Protein AF-A0AAW1P7G7-F1 (afdb_monomer_lite)

pLDDT: mean 79.2, std 13.95, range [40.41, 97.81]

Radius of gyration: 33.8 Å; chains: 1; bounding box: 56×28×89 Å

Secondary structure (DSSP, 8-state):
--HHHHHHHHHHHHSPPHHHHHHHHHHHHHHHHHHHHHHHHHHHS--S-TTGGGSHHHHHHHHHHH-HHHHT-TTPPPTTTT-

InterPro domains:
  IPR035204 NADH-ubiquinone oxidoreductase 11kDa subunit [PF17250] (2-81)
  IPR035204 NADH-ubiquinone oxidoreductase 11kDa subunit [PTHR37709] (2-81)

Sequence (83 aa):
MWIHDFVRDLIIDNMEDPKVRDKRTHEHIEKVYKAAQKAKFEWSQPTKPWGFWQSDFANSSLIIEQDPAFKRLAGRTLPLDGR

Structure (mmCIF, N/CA/C/O backbone):
data_AF-A0AAW1P7G7-F1
#
_entry.id   AF-A0AAW1P7G7-F1
#
loop_
_atom_site.group_PDB
_atom_site.id
_atom_site.type_symbol
_atom_site.label_atom_id
_atom_site.label_alt_id
_atom_site.label_comp_id
_atom_site.label_asym_id
_atom_site.label_entity_id
_atom_site.label_seq_id
_atom_site.pdbx_PDB_ins_code
_atom_site.Cartn_x
_atom_site.Cartn_y
_atom_site.Cartn_z
_atom_site.occupancy
_atom_site.B_iso_or_equiv
_atom_site.auth_seq_id
_atom_site.auth_comp_id
_atom_site.auth_asym_id
_atom_site.auth_atom_id
_atom_site.pdbx_PDB_model_num
ATOM 1 N N . MET A 1 1 ? 31.361 9.114 -43.776 1.00 59.41 1 MET A N 1
ATOM 2 C CA . MET A 1 1 ? 30.222 9.335 -42.864 1.00 59.41 1 MET A CA 1
ATOM 3 C C . MET A 1 1 ? 29.434 8.029 -42.801 1.00 59.41 1 MET A C 1
ATOM 5 O O . MET A 1 1 ? 28.504 7.857 -43.557 1.00 59.41 1 MET A O 1
ATOM 9 N N . TRP A 1 2 ? 29.928 7.048 -42.039 1.00 79.88 2 TRP A N 1
ATOM 10 C CA . TRP A 1 2 ? 29.359 5.683 -41.959 1.00 79.88 2 TRP A CA 1
ATOM 11 C C . TRP A 1 2 ? 29.278 5.239 -40.497 1.00 79.88 2 TRP A C 1
ATOM 13 O O . TRP A 1 2 ? 28.260 4.743 -40.041 1.00 79.88 2 TRP A O 1
ATOM 23 N N . ILE A 1 3 ? 30.321 5.566 -39.728 1.00 89.19 3 ILE A N 1
ATOM 24 C CA . ILE A 1 3 ? 30.374 5.350 -38.277 1.00 89.19 3 ILE A CA 1
ATOM 25 C C . ILE A 1 3 ? 29.221 6.065 -37.549 1.00 89.19 3 ILE A C 1
ATOM 27 O O . ILE A 1 3 ? 28.630 5.489 -36.648 1.00 89.19 3 ILE A O 1
ATOM 31 N N . HIS A 1 4 ? 28.875 7.297 -37.942 1.00 92.62 4 HIS A N 1
ATOM 32 C CA . HIS A 1 4 ? 27.778 8.051 -37.318 1.00 92.62 4 HIS A CA 1
ATOM 33 C C . HIS A 1 4 ? 26.417 7.363 -37.500 1.00 92.62 4 HIS A C 1
ATOM 35 O O . HIS A 1 4 ? 25.665 7.233 -36.537 1.00 92.62 4 HIS A O 1
ATOM 41 N N . ASP A 1 5 ? 26.120 6.908 -38.716 1.00 90.81 5 ASP A N 1
ATOM 42 C CA . ASP A 1 5 ? 24.826 6.301 -39.033 1.00 90.81 5 ASP A CA 1
ATOM 43 C C . ASP A 1 5 ? 24.728 4.898 -38.420 1.00 90.81 5 ASP A C 1
ATOM 45 O O . ASP A 1 5 ? 23.730 4.570 -37.791 1.00 90.81 5 ASP A O 1
ATOM 49 N N . PHE A 1 6 ? 25.827 4.135 -38.439 1.00 93.44 6 PHE A N 1
ATOM 50 C CA . PHE A 1 6 ? 25.922 2.848 -37.750 1.00 93.44 6 PHE A CA 1
ATOM 51 C C . PHE A 1 6 ? 25.680 2.960 -36.236 1.00 93.44 6 PHE A C 1
ATOM 53 O O . PHE A 1 6 ? 24.936 2.169 -35.661 1.00 93.44 6 PHE A O 1
ATOM 60 N N . VAL A 1 7 ? 26.291 3.949 -35.575 1.00 92.56 7 VAL A N 1
ATOM 61 C CA . VAL A 1 7 ? 26.100 4.161 -34.131 1.00 92.56 7 VAL A CA 1
ATOM 62 C C . VAL A 1 7 ? 24.669 4.607 -33.826 1.00 92.56 7 VAL A C 1
ATOM 64 O O . VAL A 1 7 ? 24.106 4.175 -32.825 1.00 92.56 7 VAL A O 1
ATOM 67 N N . ARG A 1 8 ? 24.059 5.435 -34.683 1.00 87.88 8 ARG A N 1
ATOM 68 C CA . ARG A 1 8 ? 22.657 5.847 -34.541 1.00 87.88 8 ARG A CA 1
ATOM 69 C C . ARG A 1 8 ? 21.713 4.649 -34.596 1.00 87.88 8 ARG A C 1
ATOM 71 O O . ARG A 1 8 ? 20.885 4.514 -33.700 1.00 87.88 8 ARG A O 1
ATOM 78 N N . ASP A 1 9 ? 21.849 3.801 -35.607 1.00 90.12 9 ASP A N 1
ATOM 79 C CA . ASP A 1 9 ? 20.953 2.659 -35.804 1.00 90.12 9 ASP A CA 1
ATOM 80 C C . ASP A 1 9 ? 21.119 1.636 -34.674 1.00 90.12 9 ASP A C 1
ATOM 82 O O . ASP A 1 9 ? 20.135 1.181 -34.098 1.00 90.12 9 ASP A O 1
ATOM 86 N N . LEU A 1 10 ? 22.360 1.392 -34.238 1.00 90.25 10 LEU A N 1
ATOM 87 C CA . LEU A 1 10 ? 22.643 0.527 -33.093 1.00 90.25 10 LEU A CA 1
ATOM 88 C C . LEU A 1 10 ? 22.021 1.050 -31.790 1.00 90.25 10 LEU A C 1
ATOM 90 O O . LEU A 1 10 ? 21.564 0.261 -30.966 1.00 90.25 10 LEU A O 1
ATOM 94 N N . ILE A 1 11 ? 22.002 2.367 -31.577 1.00 84.94 11 ILE A N 1
ATOM 95 C CA . ILE A 1 11 ? 21.329 2.958 -30.416 1.00 84.94 11 ILE A CA 1
ATOM 96 C C . ILE A 1 11 ? 19.814 2.776 -30.539 1.00 84.94 11 ILE A C 1
ATOM 98 O O . ILE A 1 11 ? 19.197 2.351 -29.568 1.00 84.94 11 ILE A O 1
ATOM 102 N N . ILE A 1 12 ? 19.224 3.060 -31.704 1.00 83.25 12 ILE A N 1
ATOM 103 C CA . ILE A 1 12 ? 17.774 2.946 -31.932 1.00 83.25 12 ILE A CA 1
ATOM 104 C C . ILE A 1 12 ? 17.294 1.507 -31.707 1.00 83.25 12 ILE A C 1
ATOM 106 O O . ILE A 1 12 ? 16.306 1.311 -31.005 1.00 83.25 12 ILE A O 1
ATOM 110 N N . ASP A 1 13 ? 18.026 0.515 -32.215 1.00 83.06 13 ASP A N 1
ATOM 111 C CA . ASP A 1 13 ? 17.680 -0.904 -32.065 1.00 83.06 13 ASP A CA 1
ATOM 112 C C . ASP A 1 13 ? 17.796 -1.401 -30.617 1.00 83.06 13 ASP A C 1
ATOM 114 O O . ASP A 1 13 ? 17.096 -2.328 -30.210 1.00 83.06 13 ASP A O 1
ATOM 118 N N . ASN A 1 14 ? 18.670 -0.782 -29.818 1.00 81.88 14 ASN A N 1
ATOM 119 C CA . ASN A 1 14 ? 18.830 -1.105 -28.400 1.00 81.88 14 ASN A CA 1
ATOM 120 C C . ASN A 1 14 ? 17.888 -0.309 -27.478 1.00 81.88 14 ASN A C 1
ATOM 122 O O . ASN A 1 14 ? 17.860 -0.573 -26.272 1.00 81.88 14 ASN A O 1
ATOM 126 N N . MET A 1 15 ? 17.128 0.664 -27.991 1.00 84.81 15 MET A N 1
ATOM 127 C CA . MET A 1 15 ? 16.141 1.388 -27.189 1.00 84.81 15 MET A CA 1
ATOM 128 C C . MET A 1 15 ? 14.845 0.581 -27.067 1.00 84.81 15 MET A C 1
ATOM 130 O O . MET A 1 15 ? 14.337 0.020 -28.034 1.00 84.81 15 MET A O 1
ATOM 134 N N . GLU A 1 16 ? 14.278 0.543 -25.859 1.00 80.06 16 GLU A N 1
ATOM 135 C CA . GLU A 1 16 ? 12.944 -0.022 -25.634 1.00 80.06 16 GLU A CA 1
ATOM 136 C C . GLU A 1 16 ? 11.906 0.743 -26.475 1.00 80.06 16 GLU A C 1
ATOM 138 O O . GLU A 1 16 ? 11.958 1.975 -26.549 1.00 80.06 16 GLU A O 1
ATOM 143 N N . ASP A 1 17 ? 10.954 0.026 -27.088 1.00 88.38 17 ASP A N 1
ATOM 144 C CA . ASP A 1 17 ? 9.869 0.645 -27.859 1.00 88.38 17 ASP A CA 1
ATOM 145 C C . ASP A 1 17 ? 9.152 1.694 -26.981 1.00 88.38 17 ASP A C 1
ATOM 147 O O . ASP A 1 17 ? 8.619 1.344 -25.916 1.00 88.38 17 ASP A O 1
ATOM 151 N N . PRO A 1 18 ? 9.101 2.976 -27.403 1.00 86.31 18 PRO A N 1
ATOM 152 C CA . PRO A 1 18 ? 8.470 4.047 -26.638 1.00 86.31 18 PRO A CA 1
ATOM 153 C C . PRO A 1 18 ? 7.051 3.707 -26.177 1.00 86.31 18 PRO A C 1
ATOM 155 O O . PRO A 1 18 ? 6.655 4.060 -25.066 1.00 86.31 18 PRO A O 1
ATOM 158 N N . LYS A 1 19 ? 6.295 2.960 -26.992 1.00 90.69 19 LYS A N 1
ATOM 159 C CA . LYS A 1 19 ? 4.919 2.569 -26.662 1.00 90.69 19 LYS A CA 1
ATOM 160 C C . LYS A 1 19 ? 4.862 1.593 -25.493 1.00 90.69 19 LYS A C 1
ATOM 162 O O . LYS A 1 19 ? 3.955 1.683 -24.666 1.00 90.69 19 LYS A O 1
ATOM 167 N N . VAL A 1 20 ? 5.817 0.668 -25.414 1.00 91.81 20 VAL A N 1
ATOM 168 C CA . VAL A 1 20 ? 5.902 -0.322 -24.331 1.00 91.81 20 VAL A CA 1
ATOM 169 C C . VAL A 1 20 ? 6.272 0.369 -23.023 1.00 91.81 20 VAL A C 1
ATOM 171 O O . VAL A 1 20 ? 5.617 0.147 -22.001 1.00 91.81 20 VAL A O 1
ATOM 174 N N . ARG A 1 21 ? 7.247 1.281 -23.069 1.00 88.81 21 ARG A N 1
ATOM 175 C CA . ARG A 1 21 ? 7.675 2.070 -21.909 1.00 88.81 21 ARG A CA 1
ATOM 176 C C . ARG A 1 21 ? 6.543 2.939 -21.352 1.00 88.81 21 ARG A C 1
ATOM 178 O O . ARG A 1 21 ? 6.301 2.958 -20.140 1.00 88.81 21 ARG A O 1
ATOM 185 N N . ASP A 1 22 ? 5.833 3.644 -22.227 1.00 94.19 22 ASP A N 1
ATOM 186 C CA . ASP A 1 22 ? 4.744 4.533 -21.823 1.00 94.19 22 ASP A CA 1
ATOM 187 C C . ASP A 1 22 ? 3.556 3.724 -21.276 1.00 94.19 22 ASP A C 1
ATOM 189 O O . ASP A 1 22 ? 2.994 4.071 -20.234 1.00 94.19 22 ASP A O 1
ATOM 193 N N . LYS A 1 23 ? 3.239 2.573 -21.890 1.00 95.88 23 LYS A N 1
ATOM 194 C CA . LYS A 1 23 ? 2.235 1.633 -21.373 1.00 95.88 23 LYS A CA 1
ATOM 195 C C . LYS A 1 23 ? 2.593 1.131 -19.972 1.00 95.88 23 LYS A C 1
ATOM 197 O O . LYS A 1 23 ? 1.753 1.196 -19.079 1.00 95.88 23 LYS A O 1
ATOM 202 N N . ARG A 1 24 ? 3.840 0.707 -19.745 1.00 94.56 24 ARG A N 1
ATOM 203 C CA . ARG A 1 24 ? 4.324 0.256 -18.427 1.00 94.56 24 ARG A CA 1
ATOM 204 C C . ARG A 1 24 ? 4.195 1.348 -17.363 1.00 94.56 24 ARG A C 1
ATOM 206 O O . ARG A 1 24 ? 3.850 1.068 -16.214 1.00 94.56 24 ARG A O 1
ATOM 213 N N . THR A 1 25 ? 4.461 2.594 -17.745 1.00 94.75 25 THR A N 1
ATOM 214 C CA . THR A 1 25 ? 4.354 3.752 -16.850 1.00 94.75 25 THR A CA 1
ATOM 215 C C . THR A 1 25 ? 2.896 4.035 -16.494 1.00 94.75 25 THR A C 1
ATOM 217 O O . THR A 1 25 ? 2.575 4.199 -15.317 1.00 94.75 25 THR A O 1
ATOM 220 N N . HIS A 1 26 ? 1.995 4.012 -17.479 1.00 96.81 26 HIS A N 1
ATOM 221 C CA . HIS A 1 26 ? 0.559 4.141 -17.235 1.00 96.81 26 HIS A CA 1
ATOM 222 C C . HIS A 1 26 ? 0.022 3.019 -16.342 1.00 96.81 26 HIS A C 1
ATOM 224 O O . HIS A 1 26 ? -0.648 3.307 -15.354 1.00 96.81 26 HIS A O 1
ATOM 230 N N . GLU A 1 27 ? 0.375 1.760 -16.610 1.00 97.31 27 GLU A N 1
ATOM 231 C CA . GLU A 1 27 ? -0.028 0.621 -15.775 1.00 97.31 27 GLU A CA 1
ATOM 232 C C . GLU A 1 27 ? 0.439 0.779 -14.321 1.00 97.31 27 GLU A C 1
ATOM 234 O O . GLU A 1 27 ? -0.301 0.477 -13.378 1.00 97.31 27 GLU A O 1
ATOM 239 N N . HIS A 1 28 ? 1.657 1.290 -14.116 1.00 96.56 28 HIS A N 1
ATOM 240 C CA . HIS A 1 28 ? 2.166 1.578 -12.781 1.00 96.56 28 HIS A CA 1
ATOM 241 C C . HIS A 1 28 ? 1.345 2.665 -12.073 1.00 96.56 28 HIS A C 1
ATOM 243 O O . HIS A 1 28 ? 0.917 2.466 -10.933 1.00 96.56 28 HIS A O 1
ATOM 249 N N . ILE A 1 29 ? 1.084 3.787 -12.750 1.00 97.81 29 ILE A N 1
ATOM 250 C CA . ILE A 1 29 ? 0.296 4.900 -12.203 1.00 97.81 29 ILE A CA 1
ATOM 251 C C . ILE A 1 29 ? -1.119 4.435 -11.852 1.00 97.81 29 ILE A C 1
ATOM 253 O O . ILE A 1 29 ? -1.599 4.702 -10.749 1.00 97.81 29 ILE A O 1
ATOM 257 N N . GLU A 1 30 ? -1.772 3.684 -12.740 1.00 97.31 30 GLU A N 1
ATOM 258 C CA . GLU A 1 30 ? -3.106 3.138 -12.488 1.00 97.31 30 GLU A CA 1
ATOM 259 C C . GLU A 1 30 ? -3.130 2.212 -11.269 1.00 97.31 30 GLU A C 1
ATOM 261 O O . GLU A 1 30 ? -4.063 2.265 -10.463 1.00 97.31 30 GLU A O 1
ATOM 266 N N . LYS A 1 31 ? -2.103 1.372 -11.100 1.00 97.56 31 LYS A N 1
ATOM 267 C CA . LYS A 1 31 ? -1.987 0.481 -9.941 1.00 97.56 31 LYS A CA 1
ATOM 268 C C . LYS A 1 31 ? -1.867 1.270 -8.637 1.00 97.56 31 LYS A C 1
ATOM 270 O O . LYS A 1 31 ? -2.557 0.948 -7.668 1.00 97.56 31 LYS A O 1
ATOM 275 N N . VAL A 1 32 ? -1.025 2.304 -8.613 1.00 97.31 32 VAL A N 1
ATOM 276 C CA . VAL A 1 32 ? -0.857 3.184 -7.444 1.00 97.31 32 VAL A CA 1
ATOM 277 C C . VAL A 1 32 ? -2.159 3.920 -7.135 1.00 97.31 32 VAL A C 1
ATOM 279 O O . VAL A 1 32 ? -2.592 3.960 -5.983 1.00 97.31 32 VAL A O 1
ATOM 282 N N . TYR A 1 33 ? -2.830 4.438 -8.163 1.00 97.50 33 TYR A N 1
ATOM 283 C CA . TYR A 1 33 ? -4.102 5.134 -8.016 1.00 97.50 33 TYR A CA 1
ATOM 284 C C . TYR A 1 33 ? -5.195 4.228 -7.428 1.00 97.50 33 TYR A C 1
ATOM 286 O O . TYR A 1 33 ? -5.854 4.611 -6.459 1.00 97.50 33 TYR A O 1
ATOM 294 N N . LYS A 1 34 ? -5.336 2.997 -7.937 1.00 96.56 34 LYS A N 1
ATOM 295 C CA . LYS A 1 34 ? -6.279 1.995 -7.407 1.00 96.56 34 LYS A CA 1
ATOM 296 C C . LYS A 1 34 ? -5.985 1.644 -5.945 1.00 96.56 34 LYS A C 1
ATOM 298 O O . LYS A 1 34 ? -6.909 1.562 -5.136 1.00 96.56 34 LYS A O 1
ATOM 303 N N . ALA A 1 35 ? -4.711 1.486 -5.581 1.00 94.44 35 ALA A N 1
ATOM 304 C CA . ALA A 1 35 ? -4.315 1.228 -4.196 1.00 94.44 35 ALA A CA 1
ATOM 305 C C . ALA A 1 35 ? -4.681 2.399 -3.266 1.00 94.44 35 ALA A C 1
ATOM 307 O O . ALA A 1 35 ? -5.241 2.189 -2.190 1.00 94.44 35 ALA A O 1
ATOM 308 N N . ALA A 1 36 ? -4.436 3.636 -3.707 1.00 96.06 36 ALA A N 1
ATOM 309 C CA . ALA A 1 36 ? -4.782 4.833 -2.948 1.00 96.06 36 ALA A CA 1
ATOM 310 C C . ALA A 1 36 ? -6.301 5.015 -2.795 1.00 96.06 36 ALA A C 1
ATOM 312 O O . ALA A 1 36 ? -6.761 5.426 -1.732 1.00 96.06 36 ALA A O 1
ATOM 313 N N . GLN A 1 37 ? -7.095 4.695 -3.823 1.00 96.75 37 GLN A N 1
ATOM 314 C CA . GLN A 1 37 ? -8.558 4.733 -3.731 1.00 96.75 37 GLN A CA 1
ATOM 315 C C . GLN A 1 37 ? -9.091 3.764 -2.673 1.00 96.75 37 GLN A C 1
ATOM 317 O O . GLN A 1 37 ? -9.943 4.154 -1.877 1.00 96.75 37 GLN A O 1
ATOM 322 N N . LYS A 1 38 ? -8.562 2.533 -2.620 1.00 93.75 38 LYS A N 1
ATOM 323 C CA . LYS A 1 38 ? -8.945 1.551 -1.596 1.00 93.7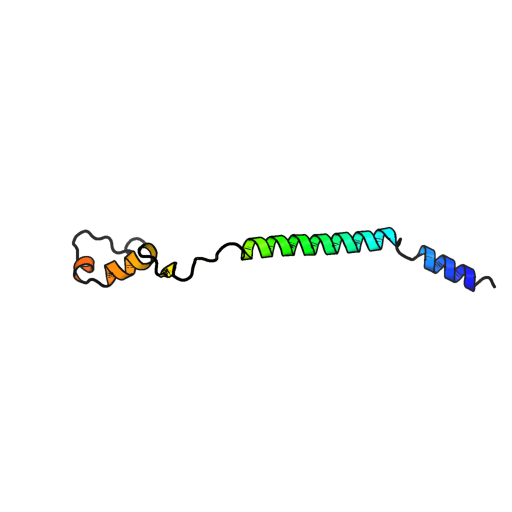5 38 LYS A CA 1
ATOM 324 C C . LYS A 1 38 ? -8.653 2.070 -0.184 1.00 93.75 38 LYS A C 1
ATOM 326 O O . LYS A 1 38 ? -9.541 2.052 0.661 1.00 93.75 38 LYS A O 1
ATOM 331 N N . ALA A 1 39 ? -7.452 2.601 0.041 1.00 92.56 39 ALA A N 1
ATOM 332 C CA . ALA A 1 39 ? -7.077 3.170 1.336 1.00 92.56 39 ALA A CA 1
ATOM 333 C C . ALA A 1 39 ? -7.969 4.362 1.724 1.00 92.56 39 ALA A C 1
ATOM 335 O O . ALA A 1 39 ? -8.439 4.445 2.853 1.00 92.56 39 ALA A O 1
ATOM 336 N N . LYS A 1 40 ? -8.272 5.259 0.776 1.00 94.81 40 LYS A N 1
ATOM 337 C CA . LYS A 1 40 ? -9.189 6.387 1.008 1.00 94.81 40 LYS A CA 1
ATOM 338 C C . LYS A 1 40 ? -10.602 5.925 1.355 1.00 94.81 40 LYS A C 1
ATOM 340 O O . LYS A 1 40 ? -11.229 6.527 2.219 1.00 94.81 40 LYS A O 1
ATOM 345 N N . PHE A 1 41 ? -11.097 4.872 0.705 1.00 91.81 41 PHE A N 1
ATOM 346 C CA . PHE A 1 41 ? -12.394 4.287 1.037 1.00 91.81 41 PHE A CA 1
ATOM 347 C C . PHE A 1 41 ? -12.403 3.727 2.465 1.00 91.81 41 PHE A C 1
ATOM 349 O O . PHE A 1 41 ? -13.312 4.031 3.234 1.00 91.81 41 PHE A O 1
ATOM 356 N N . GLU A 1 42 ? -11.371 2.978 2.850 1.00 87.69 42 GLU A N 1
ATOM 357 C CA . GLU A 1 42 ? -11.216 2.457 4.214 1.00 87.69 42 GLU A CA 1
ATOM 358 C C . GLU A 1 42 ? -11.112 3.584 5.252 1.00 87.69 42 GLU A C 1
ATOM 360 O O . GLU A 1 42 ? -11.726 3.497 6.309 1.00 87.69 42 GLU A O 1
ATOM 365 N N . TRP A 1 43 ? -10.414 4.678 4.937 1.00 84.19 43 TRP A N 1
ATOM 366 C CA . TRP A 1 43 ? -10.310 5.854 5.812 1.00 84.19 43 TRP A CA 1
ATOM 367 C C . TRP A 1 43 ? -11.590 6.681 5.888 1.00 84.19 43 TRP A C 1
ATOM 369 O O . TRP A 1 43 ? -11.805 7.380 6.873 1.00 84.19 43 TRP A O 1
ATOM 379 N N . SER A 1 44 ? -12.428 6.629 4.852 1.00 85.38 44 SER A N 1
ATOM 380 C CA . SER A 1 44 ? -13.741 7.277 4.869 1.00 85.38 44 SER A CA 1
ATOM 381 C C . SER A 1 44 ? -14.748 6.540 5.746 1.00 85.38 44 SER A C 1
ATOM 383 O O . SER A 1 44 ? -15.757 7.129 6.132 1.00 85.38 44 SER A O 1
ATOM 385 N N . GLN A 1 45 ? -14.483 5.269 6.079 1.00 83.25 45 GLN A N 1
ATOM 386 C CA . GLN A 1 45 ? -15.294 4.576 7.066 1.00 83.25 45 GLN A CA 1
ATOM 387 C C . GLN A 1 45 ? -15.132 5.289 8.407 1.00 83.25 45 GLN A C 1
ATOM 389 O O . GLN A 1 45 ? -14.002 5.574 8.812 1.00 83.25 45 GLN A O 1
ATOM 394 N N . PRO A 1 46 ? -16.235 5.577 9.114 1.00 77.19 46 PRO A N 1
ATOM 395 C CA . PRO A 1 46 ? -16.132 6.165 10.431 1.00 77.19 46 PRO A CA 1
ATOM 396 C C . PRO A 1 46 ? -15.331 5.204 11.312 1.00 77.19 46 PRO A C 1
ATOM 398 O O . PRO A 1 46 ? -15.757 4.080 11.589 1.00 77.19 46 PRO A O 1
ATOM 401 N N . THR A 1 47 ? -14.156 5.639 11.770 1.00 70.00 47 THR A N 1
ATOM 402 C CA . THR A 1 47 ? -13.540 5.030 12.947 1.00 70.00 47 THR A CA 1
ATOM 403 C C . THR A 1 47 ? -14.565 5.105 14.073 1.00 70.00 47 THR A C 1
ATOM 405 O O . THR A 1 47 ? -15.379 6.032 14.089 1.00 70.00 47 THR A O 1
ATOM 408 N N . LYS A 1 48 ? -14.585 4.098 14.966 1.00 67.50 48 LYS A N 1
ATOM 409 C CA . LYS A 1 48 ? -15.50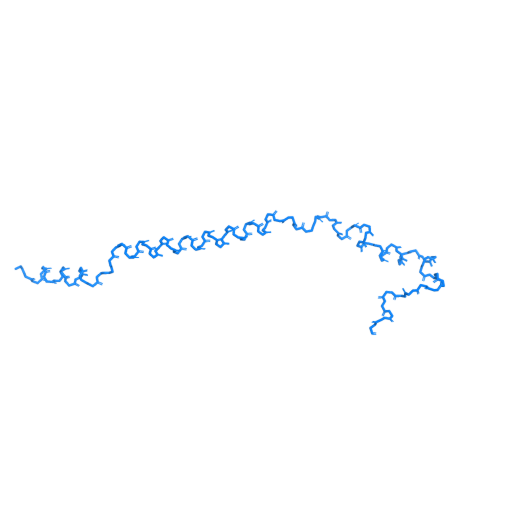9 4.050 16.116 1.00 67.50 48 LYS A CA 1
ATOM 410 C C . LYS A 1 48 ? -15.726 5.478 16.627 1.00 67.50 48 LYS A C 1
ATOM 412 O O . LYS A 1 48 ? -14.725 6.093 17.008 1.00 67.50 48 LYS A O 1
ATOM 417 N N . PRO A 1 49 ? -16.959 6.020 16.552 1.00 71.19 49 PRO A N 1
ATOM 418 C CA . PRO A 1 49 ? -17.183 7.434 16.804 1.00 71.19 49 PRO A CA 1
ATOM 419 C C . PRO A 1 49 ? -16.588 7.779 18.163 1.00 71.19 49 PRO A C 1
ATOM 421 O O . PRO A 1 49 ? -16.612 6.950 19.079 1.00 71.19 49 PRO A O 1
ATOM 424 N N . TRP A 1 50 ? -15.998 8.966 18.284 1.00 60.25 50 TRP A N 1
ATOM 425 C CA . TRP A 1 50 ? -15.497 9.445 19.567 1.00 60.25 50 TRP A CA 1
ATOM 426 C C . TRP A 1 50 ? -16.597 9.267 20.625 1.00 60.25 50 TRP A C 1
ATOM 428 O O . TRP A 1 50 ? -17.724 9.708 20.420 1.00 60.25 50 TRP A O 1
ATOM 438 N N . GLY A 1 51 ? -16.297 8.531 21.699 1.00 65.38 51 GLY A N 1
ATOM 439 C CA . GLY A 1 51 ? -17.304 8.109 22.678 1.00 65.38 51 GLY A CA 1
ATOM 440 C C . GLY A 1 51 ? -17.886 6.701 22.476 1.00 65.38 51 GLY A C 1
ATOM 441 O O . GLY A 1 51 ? -18.733 6.292 23.257 1.00 65.38 51 GLY A O 1
ATOM 442 N N . PHE A 1 52 ? -17.403 5.883 21.532 1.00 67.38 52 PHE A N 1
ATOM 443 C CA . PHE A 1 52 ? -17.751 4.450 21.491 1.00 67.38 52 PHE A CA 1
ATOM 444 C C . PHE A 1 52 ? -17.421 3.754 22.823 1.00 67.38 52 PHE A C 1
ATOM 446 O O . PHE A 1 52 ? -18.211 2.963 23.334 1.00 67.38 52 PHE A O 1
ATOM 453 N N . TRP A 1 53 ? -16.265 4.084 23.406 1.00 66.88 53 TRP A N 1
ATOM 454 C CA . TRP A 1 53 ? -15.859 3.622 24.736 1.00 66.88 53 TRP A CA 1
ATOM 455 C C . TRP A 1 53 ? -16.660 4.285 25.868 1.00 66.88 53 TRP A C 1
ATOM 457 O O . TRP A 1 53 ? -16.598 3.815 26.992 1.00 66.88 53 TRP A O 1
ATOM 467 N N . GLN A 1 54 ? -17.411 5.353 25.569 1.00 61.03 54 GLN A N 1
ATOM 468 C CA . GLN A 1 54 ? -18.358 5.996 26.481 1.00 61.03 54 GLN A CA 1
ATOM 469 C C . GLN A 1 54 ? -19.785 5.456 26.341 1.00 61.03 54 GLN A C 1
ATOM 471 O O . GLN A 1 54 ? -20.649 5.858 27.113 1.00 61.03 54 GLN A O 1
ATOM 476 N N . SER A 1 55 ? -20.053 4.576 25.367 1.00 70.38 55 SER A N 1
ATOM 477 C CA . SER A 1 55 ? -21.388 4.006 25.201 1.00 70.38 55 SER A CA 1
ATOM 478 C C . SER A 1 55 ? -21.809 3.273 26.470 1.00 70.38 55 SER A C 1
ATOM 480 O O . SER A 1 55 ? -20.996 2.586 27.091 1.00 70.38 55 SER A O 1
ATOM 482 N N . ASP A 1 56 ? -23.088 3.377 26.828 1.00 64.62 56 ASP A N 1
ATOM 483 C CA . ASP A 1 56 ? -23.636 2.695 28.006 1.00 64.62 56 ASP A CA 1
ATOM 484 C C . ASP A 1 56 ? -23.367 1.188 2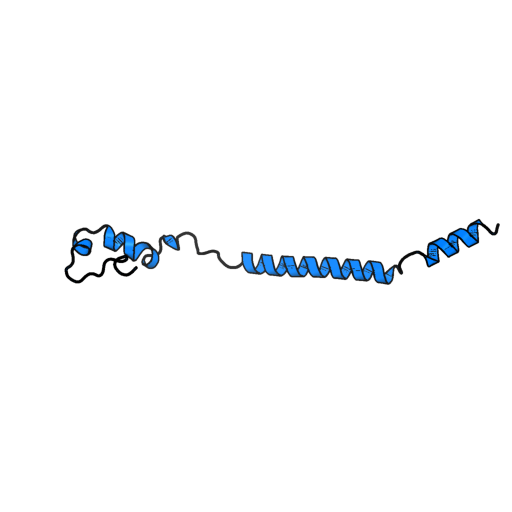7.962 1.00 64.62 56 ASP A C 1
ATOM 486 O O . ASP A 1 56 ? -23.116 0.563 28.987 1.00 64.62 56 ASP A O 1
ATOM 490 N N . PHE A 1 57 ? -23.326 0.606 26.759 1.00 68.06 57 PHE A N 1
ATOM 491 C CA . PHE A 1 57 ? -22.932 -0.783 26.560 1.00 68.06 57 PHE A CA 1
ATOM 492 C C . PHE A 1 57 ? -21.460 -1.038 26.920 1.00 68.06 57 PHE A C 1
ATOM 494 O O . PHE A 1 57 ? -21.169 -1.972 27.666 1.00 68.06 57 PHE A O 1
ATOM 501 N N . ALA A 1 58 ? -20.528 -0.212 26.432 1.00 68.31 58 ALA A N 1
ATOM 502 C CA . ALA A 1 58 ? -19.096 -0.366 26.706 1.00 68.31 58 ALA A CA 1
ATOM 503 C C . ALA A 1 58 ? -18.732 -0.077 28.172 1.00 68.31 58 ALA A C 1
ATOM 505 O O . ALA A 1 58 ? -17.829 -0.711 28.712 1.00 68.31 58 ALA A O 1
ATOM 506 N N . ASN A 1 59 ? -19.458 0.839 28.817 1.00 66.94 59 ASN A N 1
ATOM 507 C CA . ASN A 1 59 ? -19.287 1.192 30.225 1.00 66.94 59 ASN A CA 1
ATOM 508 C C . ASN A 1 59 ? -20.155 0.367 31.179 1.00 66.94 59 ASN A C 1
ATOM 510 O O . ASN A 1 59 ? -20.033 0.535 32.391 1.00 66.94 59 ASN A O 1
ATOM 514 N N . SER A 1 60 ? -21.015 -0.518 30.669 1.00 69.56 60 SER A N 1
ATOM 515 C CA . SER A 1 60 ? -21.957 -1.283 31.492 1.00 69.56 60 SER A CA 1
ATOM 516 C C . SER A 1 60 ? -21.251 -2.040 32.617 1.00 69.56 60 SER A C 1
ATOM 518 O O . SER A 1 60 ? -21.683 -1.972 33.763 1.00 69.56 60 SER A O 1
ATOM 520 N N . SER A 1 61 ? -20.112 -2.677 32.332 1.00 66.44 61 SER A N 1
ATOM 521 C CA . SER A 1 61 ? -19.303 -3.365 33.342 1.00 66.44 61 SER A CA 1
ATOM 522 C C . SER A 1 61 ? -18.759 -2.411 34.407 1.00 66.44 61 SER A C 1
ATOM 524 O O . SER A 1 61 ? -18.874 -2.709 35.592 1.00 66.44 61 SER A O 1
ATOM 526 N N . LEU A 1 62 ? -18.235 -1.246 34.012 1.00 68.38 62 LEU A N 1
ATOM 527 C CA . LEU A 1 62 ? -17.683 -0.245 34.930 1.00 68.38 62 LEU A CA 1
ATOM 528 C C . LEU A 1 62 ? -18.764 0.364 35.831 1.00 68.38 62 LEU A C 1
ATOM 530 O O . LEU A 1 62 ? -18.557 0.479 37.035 1.00 68.38 62 LEU A O 1
ATOM 534 N N . ILE A 1 63 ? -19.929 0.700 35.274 1.00 65.25 63 ILE A N 1
ATOM 535 C CA . ILE A 1 63 ? -21.068 1.251 36.025 1.00 65.25 63 ILE A CA 1
ATOM 536 C C . ILE A 1 63 ? -21.581 0.218 37.044 1.00 65.25 63 ILE A C 1
ATOM 538 O O . ILE A 1 63 ? -21.801 0.542 38.210 1.00 65.25 63 ILE A O 1
ATOM 542 N N . ILE A 1 64 ? -21.695 -1.050 36.638 1.00 65.31 64 ILE A N 1
ATOM 543 C CA . ILE A 1 64 ? -22.143 -2.165 37.490 1.00 65.31 64 ILE A CA 1
ATOM 544 C C . ILE A 1 64 ? -21.084 -2.564 38.547 1.00 65.31 64 ILE A C 1
ATOM 546 O O . ILE A 1 64 ? -21.407 -3.197 39.558 1.00 65.31 64 ILE A O 1
ATOM 550 N N . GLU A 1 65 ? -19.806 -2.246 38.331 1.00 65.50 65 GLU A N 1
ATOM 551 C CA . GLU A 1 65 ? -18.718 -2.463 39.297 1.00 65.50 65 GLU A CA 1
ATOM 552 C C . GLU A 1 65 ? -18.527 -1.307 40.286 1.00 65.50 65 GLU A C 1
ATOM 554 O O . GLU A 1 65 ? -18.064 -1.549 41.406 1.00 65.50 65 GLU A O 1
ATOM 559 N N . GLN A 1 66 ? -18.880 -0.079 39.894 1.00 69.25 66 GLN A N 1
ATOM 560 C CA . GLN A 1 66 ? -18.802 1.107 40.750 1.00 69.25 66 GLN A CA 1
ATOM 561 C C . GLN A 1 66 ? -19.876 1.125 41.839 1.00 69.25 66 GLN A C 1
ATOM 563 O O . GLN A 1 66 ? -19.605 1.629 42.928 1.00 69.25 66 GLN A O 1
ATOM 568 N N . ASP A 1 67 ? -21.059 0.561 41.585 1.00 72.19 67 ASP A N 1
ATOM 569 C CA . ASP A 1 67 ? -22.102 0.464 42.604 1.00 72.19 67 ASP A CA 1
ATOM 570 C C . ASP A 1 67 ? -21.837 -0.725 43.563 1.00 72.19 67 ASP A C 1
ATOM 572 O O . ASP A 1 67 ? -21.933 -1.897 43.166 1.00 72.19 67 ASP A O 1
ATOM 576 N N . PRO A 1 68 ? -21.522 -0.468 44.851 1.00 68.00 68 PRO A N 1
ATOM 577 C CA . PRO A 1 68 ? -21.234 -1.517 45.825 1.00 68.00 68 PRO A CA 1
ATOM 578 C C . PRO A 1 68 ? -22.447 -2.405 46.146 1.00 68.00 68 PRO A C 1
ATOM 580 O O . PRO A 1 68 ? -22.247 -3.537 46.600 1.00 68.00 68 PRO A O 1
ATOM 583 N N . ALA A 1 69 ? -23.678 -1.937 45.908 1.00 72.94 69 ALA A N 1
ATOM 584 C CA . ALA A 1 69 ? -24.893 -2.729 46.080 1.00 72.94 69 ALA A CA 1
ATOM 585 C C . 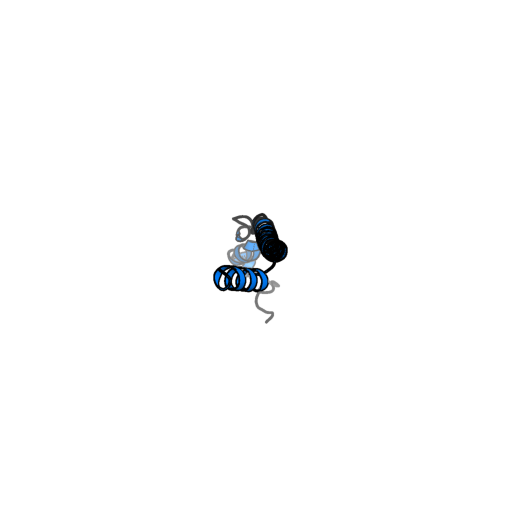ALA A 1 69 ? -25.035 -3.770 44.958 1.00 72.94 69 ALA A C 1
ATOM 587 O O . ALA A 1 69 ? -25.237 -4.953 45.235 1.00 72.94 69 ALA A O 1
ATOM 588 N N . PHE A 1 70 ? -24.818 -3.367 43.701 1.00 64.06 70 PHE A N 1
ATOM 589 C CA . PHE A 1 70 ? -24.812 -4.288 42.555 1.00 64.06 70 PHE A CA 1
ATOM 590 C C . PHE A 1 70 ? -23.596 -5.222 42.539 1.00 64.06 70 PHE A C 1
ATOM 592 O O . PHE A 1 70 ? -23.671 -6.343 42.026 1.00 64.06 70 PHE A O 1
ATOM 599 N N . LYS A 1 71 ? -22.464 -4.804 43.115 1.00 65.88 71 LYS A N 1
ATOM 600 C CA . LYS A 1 71 ? -21.265 -5.645 43.257 1.00 65.88 71 LYS A CA 1
ATOM 601 C C . LYS A 1 71 ? -21.471 -6.849 44.178 1.00 65.88 71 LYS A C 1
ATOM 603 O O . LYS A 1 71 ? -20.837 -7.879 43.977 1.00 65.88 71 LYS A O 1
ATOM 608 N N . ARG A 1 72 ? -22.344 -6.724 45.181 1.00 71.94 72 ARG A N 1
ATOM 609 C CA . ARG A 1 72 ? -22.578 -7.737 46.227 1.00 71.94 72 ARG A CA 1
ATOM 610 C C . ARG A 1 72 ? -23.864 -8.545 46.034 1.00 71.94 72 ARG A C 1
ATOM 612 O O . ARG A 1 72 ? -24.240 -9.295 46.932 1.00 71.94 72 ARG A O 1
ATOM 619 N N . LEU A 1 73 ? -24.544 -8.397 44.896 1.00 76.38 73 LEU A N 1
ATOM 620 C CA . LEU A 1 73 ? -25.787 -9.115 44.621 1.00 76.38 73 LEU A CA 1
ATOM 621 C C . LEU A 1 73 ? -25.534 -10.634 44.579 1.00 76.38 73 LEU A C 1
ATOM 623 O O . LEU A 1 73 ? -24.700 -11.114 43.807 1.00 76.38 73 LEU A O 1
ATOM 627 N N . ALA A 1 74 ? -26.253 -11.391 45.408 1.00 72.81 74 ALA A N 1
ATOM 628 C CA . ALA A 1 74 ? -26.141 -12.846 45.446 1.00 72.81 74 ALA A CA 1
ATOM 629 C C . ALA A 1 74 ? -26.574 -1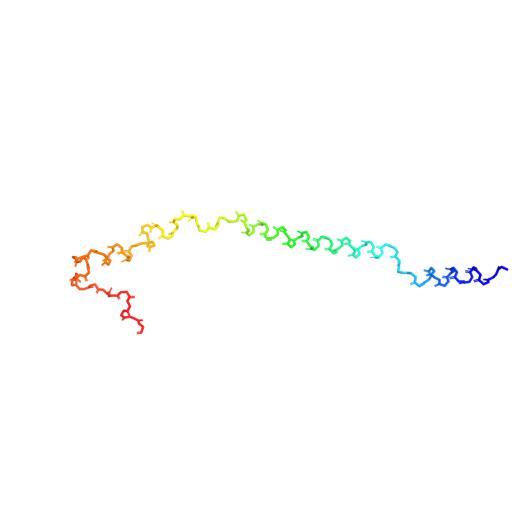3.456 44.097 1.00 72.81 74 ALA A C 1
ATOM 631 O O . ALA A 1 74 ? -27.633 -13.113 43.575 1.00 72.81 74 ALA A O 1
ATOM 632 N N . GLY A 1 75 ? -25.752 -14.348 43.532 1.00 70.44 75 GLY A N 1
ATOM 633 C CA . GLY A 1 75 ? -26.001 -14.988 42.230 1.00 70.44 75 GLY A CA 1
ATOM 634 C C . GLY A 1 75 ? -25.395 -14.272 41.015 1.00 70.44 75 GLY A C 1
ATOM 635 O O . GLY A 1 75 ? -25.554 -14.748 39.893 1.00 70.44 75 GLY A O 1
ATOM 636 N N . ARG A 1 76 ? -24.674 -13.158 41.206 1.00 68.25 76 ARG A N 1
ATOM 637 C CA . ARG A 1 76 ? -23.928 -12.494 40.128 1.00 68.25 76 ARG A CA 1
ATOM 638 C C . ARG A 1 76 ? -22.674 -13.296 39.762 1.00 68.25 76 ARG A C 1
ATOM 640 O O . ARG A 1 76 ? -21.806 -13.506 40.603 1.00 68.25 76 ARG A O 1
ATOM 647 N N . THR A 1 77 ? -22.531 -13.650 38.488 1.00 65.50 77 THR A N 1
ATOM 648 C CA . THR A 1 77 ? -21.267 -14.146 37.927 1.00 65.50 77 THR A CA 1
ATOM 649 C C . THR A 1 77 ? -20.274 -12.991 37.823 1.00 65.50 77 THR A C 1
ATOM 651 O O . THR A 1 77 ? -20.545 -11.992 37.147 1.00 65.50 77 THR A O 1
ATOM 654 N N . LEU A 1 78 ? -19.131 -13.093 38.503 1.00 62.94 78 LEU A N 1
ATOM 655 C CA . LEU A 1 78 ? -18.032 -12.152 38.303 1.00 62.94 78 LEU A CA 1
ATOM 656 C C . LEU A 1 78 ? -17.550 -12.264 36.847 1.00 62.94 78 LEU A C 1
ATOM 658 O O . LEU A 1 78 ? -17.429 -13.378 36.336 1.00 62.94 78 LEU A O 1
ATOM 662 N N . PRO A 1 79 ? -17.261 -11.145 36.159 1.00 61.66 79 PRO A N 1
ATOM 663 C CA . PRO A 1 79 ? -16.917 -11.163 34.735 1.00 61.66 79 PRO A CA 1
ATOM 664 C C . PRO A 1 79 ? -15.616 -11.922 34.402 1.00 61.66 79 PRO A C 1
ATOM 666 O O . PRO A 1 79 ? -15.315 -12.108 33.227 1.00 61.66 79 PRO A O 1
ATOM 669 N N . LEU A 1 80 ? -14.851 -12.371 35.406 1.00 55.22 80 LEU A N 1
ATOM 670 C CA . LEU A 1 80 ? -13.566 -13.061 35.248 1.00 55.22 80 LEU A CA 1
ATOM 671 C C . LEU A 1 80 ? -13.512 -14.477 35.855 1.00 55.22 80 LEU A C 1
ATOM 673 O O . LEU A 1 80 ? -12.456 -15.093 35.800 1.00 55.22 80 LEU A O 1
ATOM 677 N N . ASP A 1 81 ? -14.619 -15.039 36.349 1.00 51.12 81 ASP A N 1
ATOM 678 C CA . ASP A 1 81 ? -14.646 -16.392 36.958 1.00 51.12 81 ASP A CA 1
ATOM 679 C C . ASP A 1 81 ? -14.735 -17.549 35.931 1.00 51.12 81 ASP A C 1
ATOM 681 O O . ASP A 1 81 ? -15.189 -18.650 36.235 1.00 51.12 81 ASP A O 1
ATOM 685 N N . GLY A 1 82 ? -14.317 -17.308 34.686 1.00 54.16 82 GLY A N 1
ATOM 686 C CA . GLY A 1 82 ? -14.470 -18.242 33.562 1.00 54.16 82 GLY A CA 1
ATOM 687 C C . GLY A 1 82 ? -13.233 -18.403 32.677 1.00 54.16 82 GLY A C 1
ATOM 688 O O . GLY A 1 82 ? -13.383 -18.697 31.490 1.00 54.16 82 GLY A O 1
ATOM 689 N N . ARG A 1 83 ? -12.029 -18.182 33.216 1.00 40.41 83 ARG A N 1
ATOM 690 C CA . ARG A 1 83 ? -10.761 -18.545 32.566 1.00 40.41 83 ARG A CA 1
ATOM 691 C C . ARG A 1 83 ? -9.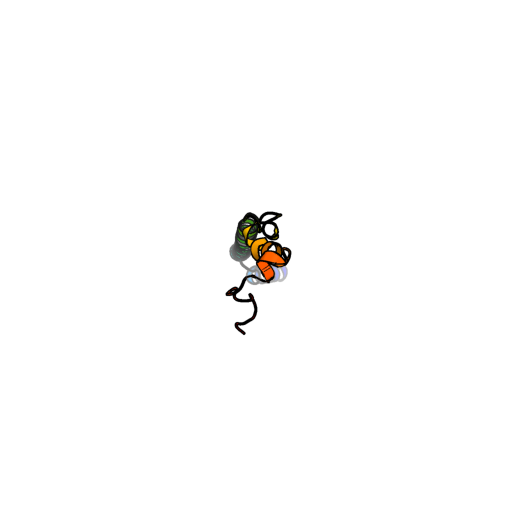929 -19.452 33.451 1.00 40.41 83 ARG A C 1
ATOM 693 O O . ARG A 1 83 ? -9.823 -19.134 34.652 1.00 40.41 83 ARG A O 1
#

Organism: NCBI:txid706552

Foldseek 3Di:
DVVVVVVVVVVVVPDDDPVVVVVVVVVVVVVVVVVVVVVVVVVPPDDCPVCVCVPCVNCVLVVCCPDPVSVPDPPDDDPPPPD